Protein AF-A0A3B1E6Y9-F1 (afdb_monomer)

InterPro domains:
  IPR011047 Quinoprotein alcohol dehydrogenase-like superfamily [SSF50998] (44-126)

Sequence (127 aa):
MRIKIKTIVCGT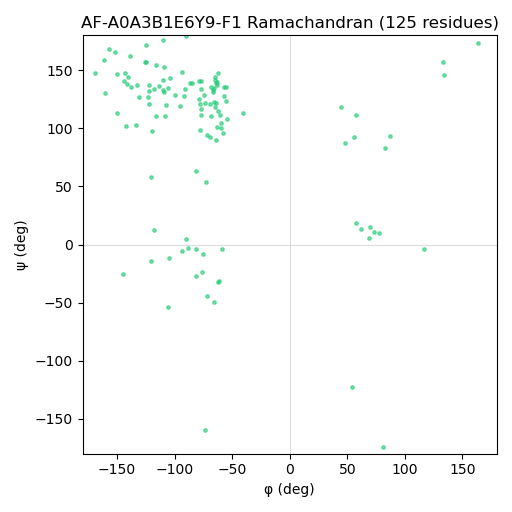IALFLLSACGTGTAQKKTTQKTNPQELKETYEGKNWSQFLGPAGTGVSEETGLLKAWKEKEPSILWQKKIGTGFSAPSVLGKFLVIHHRRNKGNEIVDCFNSATGKPIWSYGYKS

Mean predicted aligned error: 15.3 Å

Structure (mmCIF, N/CA/C/O backbone):
data_AF-A0A3B1E6Y9-F1
#
_entry.id   AF-A0A3B1E6Y9-F1
#
loop_
_atom_site.group_PDB
_atom_site.id
_atom_site.type_symbol
_atom_site.label_atom_id
_atom_site.label_alt_id
_atom_site.label_comp_id
_atom_site.label_asym_id
_atom_site.label_entity_id
_atom_site.label_seq_id
_atom_site.pdbx_PDB_ins_code
_atom_site.Cartn_x
_atom_site.Cartn_y
_atom_site.Cartn_z
_atom_site.occupancy
_atom_site.B_iso_or_equiv
_atom_site.auth_seq_id
_atom_site.auth_comp_id
_atom_site.auth_asym_id
_atom_site.auth_atom_id
_atom_site.pdbx_PDB_model_num
ATOM 1 N N . MET A 1 1 ? 27.595 -29.656 -34.895 1.00 36.41 1 MET A N 1
ATOM 2 C CA . MET A 1 1 ? 28.240 -30.913 -34.444 1.00 36.41 1 MET A CA 1
ATOM 3 C C . MET A 1 1 ? 27.664 -31.214 -33.060 1.00 36.41 1 MET A C 1
ATOM 5 O O . MET A 1 1 ? 27.929 -30.435 -32.168 1.00 36.41 1 MET A O 1
ATOM 9 N N . ARG A 1 2 ? 26.758 -32.161 -32.792 1.00 37.81 2 ARG A N 1
ATOM 10 C CA . ARG A 1 2 ? 26.316 -33.408 -33.439 1.00 37.81 2 ARG A CA 1
ATOM 11 C C . ARG A 1 2 ? 24.842 -33.344 -33.889 1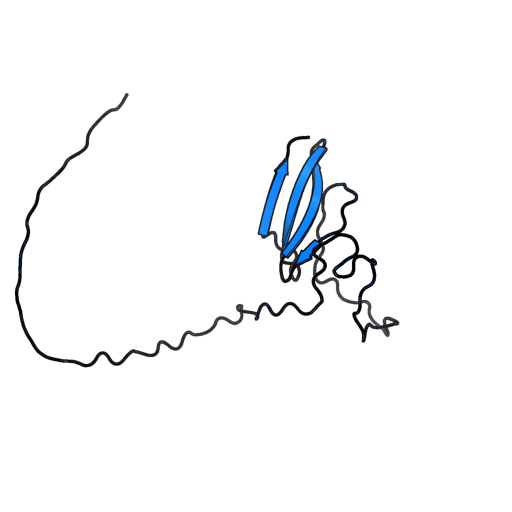.00 37.81 2 ARG A C 1
ATOM 13 O O . ARG A 1 2 ? 24.050 -32.597 -33.333 1.00 37.81 2 ARG A O 1
ATOM 20 N N . ILE A 1 3 ? 24.526 -34.145 -34.902 1.00 29.22 3 ILE A N 1
ATOM 21 C CA . ILE A 1 3 ? 23.204 -34.396 -35.499 1.00 29.22 3 ILE A CA 1
ATOM 22 C C . ILE A 1 3 ? 22.792 -35.827 -35.105 1.00 29.22 3 ILE A C 1
ATOM 24 O O . ILE A 1 3 ? 23.686 -36.664 -34.958 1.00 29.22 3 ILE A O 1
ATOM 28 N N . LYS A 1 4 ? 21.473 -36.090 -35.038 1.00 35.78 4 LYS A N 1
ATOM 29 C CA . LYS A 1 4 ? 20.718 -37.279 -35.533 1.00 35.78 4 LYS A CA 1
ATOM 30 C C . LYS A 1 4 ? 19.717 -37.814 -34.493 1.00 35.78 4 LYS A C 1
ATOM 32 O O . LYS A 1 4 ? 20.047 -37.811 -33.320 1.00 35.78 4 LYS A O 1
ATOM 37 N N . ILE A 1 5 ? 18.530 -38.354 -34.792 1.00 39.16 5 ILE A N 1
ATOM 38 C CA . ILE A 1 5 ? 17.607 -38.475 -35.947 1.00 39.16 5 ILE A CA 1
ATOM 39 C C . ILE A 1 5 ? 16.302 -39.043 -35.323 1.00 39.16 5 ILE A C 1
ATOM 41 O O . ILE A 1 5 ? 16.372 -39.797 -34.355 1.00 39.16 5 ILE A O 1
ATOM 45 N N . LYS A 1 6 ? 15.125 -38.682 -35.855 1.00 38.94 6 LYS A N 1
ATOM 46 C CA . LYS A 1 6 ? 13.810 -39.269 -35.516 1.00 38.94 6 LYS A CA 1
ATOM 47 C C . LYS A 1 6 ? 13.746 -40.757 -35.899 1.00 38.94 6 LYS A C 1
ATOM 49 O O . LYS A 1 6 ? 14.104 -41.081 -37.027 1.00 38.94 6 LYS A O 1
ATOM 54 N N . THR A 1 7 ? 13.144 -41.600 -35.056 1.00 41.94 7 THR A N 1
ATOM 55 C CA . THR A 1 7 ? 12.662 -42.934 -35.462 1.00 41.94 7 THR A CA 1
ATOM 56 C C . THR A 1 7 ? 11.164 -43.050 -35.193 1.00 41.94 7 THR A C 1
ATOM 58 O O . THR A 1 7 ? 10.701 -42.873 -34.069 1.00 41.94 7 THR A O 1
ATOM 61 N N . ILE A 1 8 ? 10.430 -43.314 -36.271 1.00 48.53 8 ILE A N 1
ATOM 62 C CA . ILE A 1 8 ? 9.016 -43.684 -36.354 1.00 48.53 8 ILE A CA 1
ATOM 63 C C . ILE A 1 8 ? 8.944 -45.215 -36.312 1.00 48.53 8 ILE A C 1
ATOM 65 O O . ILE A 1 8 ? 9.665 -45.859 -37.068 1.00 48.53 8 ILE A O 1
ATOM 69 N N . VAL A 1 9 ? 8.052 -45.787 -35.500 1.00 46.84 9 VAL A N 1
ATOM 70 C CA . VAL A 1 9 ? 7.558 -47.177 -35.616 1.00 46.84 9 VAL A CA 1
ATOM 71 C C . VAL A 1 9 ? 6.065 -47.114 -35.247 1.00 46.84 9 VAL A C 1
ATOM 73 O O . VAL A 1 9 ? 5.731 -46.694 -34.145 1.00 46.84 9 VAL A O 1
ATOM 76 N N . CYS A 1 10 ? 5.146 -47.145 -36.222 1.00 34.66 10 CYS A N 1
ATOM 77 C CA . CYS A 1 10 ? 4.440 -48.345 -36.712 1.00 34.66 10 CYS A CA 1
ATOM 78 C C . CYS A 1 10 ? 3.731 -49.071 -35.545 1.00 34.66 10 CYS A C 1
ATOM 80 O O . CYS A 1 10 ? 4.360 -49.769 -34.769 1.00 34.66 10 CYS A O 1
ATOM 82 N N . GLY A 1 11 ? 2.460 -48.807 -35.245 1.00 38.28 11 GLY A N 1
ATOM 83 C CA . GLY A 1 11 ? 1.336 -49.250 -36.064 1.00 38.28 11 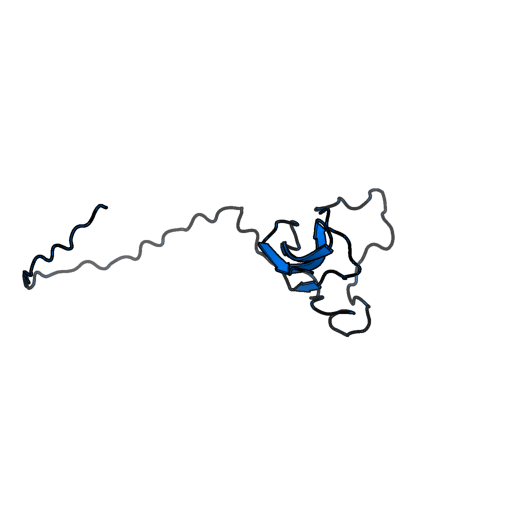GLY A CA 1
ATOM 84 C C . GLY A 1 11 ? 0.967 -50.696 -35.722 1.00 38.28 11 GLY A C 1
ATOM 85 O O . GLY A 1 11 ? 1.390 -51.595 -36.427 1.00 38.28 11 GLY A O 1
ATOM 86 N N . THR A 1 12 ? 0.170 -50.922 -34.674 1.00 51.41 12 THR A N 1
ATOM 87 C CA . THR A 1 12 ? -0.692 -52.113 -34.557 1.00 51.41 12 THR A CA 1
ATOM 88 C C . THR A 1 12 ? -1.937 -51.770 -33.742 1.00 51.41 12 THR A C 1
ATOM 90 O O . THR A 1 12 ? -1.890 -51.447 -32.559 1.00 51.41 12 THR A O 1
ATOM 93 N N . ILE A 1 13 ? -3.067 -51.796 -34.441 1.00 51.09 13 ILE A N 1
ATOM 94 C CA . ILE A 1 13 ? -4.423 -51.787 -33.903 1.00 51.09 13 ILE A CA 1
ATOM 95 C C . ILE A 1 13 ? -4.701 -53.211 -33.418 1.00 51.09 13 ILE A C 1
ATOM 97 O O . ILE A 1 13 ? -4.646 -54.142 -34.218 1.00 51.09 13 ILE A O 1
ATOM 101 N N . ALA A 1 14 ? -5.012 -53.383 -32.136 1.00 46.59 14 ALA A N 1
ATOM 102 C CA . ALA A 1 14 ? -5.583 -54.620 -31.614 1.00 46.59 14 ALA A CA 1
ATOM 103 C C . ALA A 1 14 ? -6.952 -54.304 -31.006 1.00 46.59 14 ALA A C 1
ATOM 105 O O . ALA A 1 14 ? -7.079 -53.803 -29.890 1.00 46.59 14 ALA A O 1
ATOM 106 N N . LEU A 1 15 ? -7.971 -54.561 -31.820 1.00 46.75 15 LEU A N 1
ATOM 107 C CA . LEU A 1 15 ? -9.382 -54.587 -31.474 1.00 46.75 15 LEU A CA 1
ATOM 108 C C . LEU A 1 15 ? -9.627 -55.799 -30.558 1.00 46.75 15 LEU A C 1
ATOM 110 O O . LEU A 1 15 ? -9.544 -56.932 -31.024 1.00 46.75 15 LEU A O 1
ATOM 114 N N . PHE A 1 16 ? -9.929 -55.579 -29.277 1.00 41.25 16 PHE A N 1
ATOM 115 C CA . PHE A 1 16 ? -10.468 -56.621 -28.396 1.00 41.25 16 PHE A CA 1
ATOM 116 C C . PHE A 1 16 ? -11.876 -56.229 -27.943 1.00 41.25 16 PHE A C 1
ATOM 118 O O . PHE A 1 16 ? -12.080 -55.256 -27.218 1.00 41.25 16 PHE A O 1
ATOM 125 N N . LEU A 1 17 ? -12.844 -56.991 -28.452 1.00 42.94 17 LEU A N 1
ATOM 126 C CA . LEU A 1 17 ? -14.272 -56.906 -28.175 1.00 42.94 17 LEU A CA 1
ATOM 127 C C . LEU A 1 17 ? -14.638 -57.728 -26.927 1.00 42.94 17 LEU A C 1
ATOM 129 O O . LEU A 1 17 ? -14.177 -58.852 -26.765 1.00 42.94 17 LEU A O 1
ATOM 133 N N . LEU A 1 18 ? -15.519 -57.120 -26.124 1.00 47.97 18 LEU A N 1
ATOM 134 C CA . LEU A 1 18 ? -16.481 -57.649 -25.143 1.00 47.97 18 LEU A CA 1
ATOM 135 C C . LEU A 1 18 ? -16.063 -58.753 -24.151 1.00 47.97 18 LEU A C 1
ATOM 137 O O . LEU A 1 18 ? -15.951 -59.926 -24.491 1.00 47.97 18 LEU A O 1
ATOM 141 N N . SER A 1 19 ? -16.130 -58.401 -22.862 1.00 55.56 19 SER A N 1
ATOM 142 C CA . SER A 1 19 ? -16.761 -59.256 -21.850 1.00 55.56 19 SER A CA 1
ATOM 143 C C . SER A 1 19 ? -17.497 -58.400 -20.813 1.00 55.56 19 SER A C 1
ATOM 145 O O . SER A 1 19 ? -17.151 -57.245 -20.572 1.00 55.56 19 SER A O 1
ATOM 147 N N . ALA A 1 20 ? -18.583 -58.964 -20.300 1.00 45.03 20 ALA A N 1
ATOM 148 C CA . ALA A 1 20 ? -19.718 -58.310 -19.673 1.00 45.03 20 ALA A CA 1
ATOM 149 C C . ALA A 1 20 ? -19.584 -58.105 -18.151 1.00 45.03 20 ALA A C 1
ATOM 151 O O . ALA A 1 20 ? -18.666 -58.598 -17.504 1.00 45.03 20 ALA A O 1
ATOM 152 N N . CYS A 1 21 ? -20.641 -57.495 -17.605 1.00 36.12 21 CYS A N 1
ATOM 153 C CA . CYS A 1 21 ? -21.136 -57.653 -16.237 1.00 36.12 21 CYS A CA 1
ATOM 154 C C . CYS A 1 21 ? -20.514 -56.752 -15.154 1.00 36.12 21 CYS A C 1
ATOM 156 O O . CYS A 1 21 ? -19.541 -57.087 -14.495 1.00 36.12 21 CYS A O 1
ATOM 158 N N . GLY A 1 22 ? -21.194 -55.621 -14.940 1.00 42.56 22 GLY A N 1
ATOM 159 C CA . GLY A 1 22 ? -21.670 -55.179 -13.628 1.00 42.56 22 GLY A CA 1
ATOM 160 C C . GLY A 1 22 ? -20.656 -55.002 -12.502 1.00 42.56 22 GLY A C 1
ATOM 161 O O . GLY A 1 22 ? -20.237 -55.958 -11.874 1.00 42.56 22 GLY A O 1
ATOM 162 N N . THR A 1 23 ? -20.444 -53.754 -12.101 1.00 40.72 23 THR A N 1
ATOM 163 C CA . THR A 1 23 ? -20.619 -53.332 -10.702 1.00 40.72 23 THR A CA 1
ATOM 164 C C . THR A 1 23 ? -20.780 -51.818 -10.691 1.00 40.72 23 THR A C 1
ATOM 166 O O . THR A 1 23 ? -20.027 -51.090 -11.336 1.00 40.72 23 THR A O 1
ATOM 169 N N . GLY A 1 24 ? -21.819 -51.340 -10.004 1.00 44.50 24 GLY A N 1
ATOM 170 C CA . GLY A 1 24 ? -22.041 -49.916 -9.803 1.00 44.50 24 GLY A CA 1
ATOM 171 C C . GLY A 1 24 ? -20.809 -49.293 -9.160 1.00 44.50 24 GLY A C 1
ATOM 172 O O . GLY A 1 24 ? -20.375 -49.710 -8.087 1.00 44.50 24 GLY A O 1
ATOM 173 N N . THR A 1 25 ? -20.243 -48.283 -9.812 1.00 38.94 25 THR A N 1
ATOM 174 C CA . THR A 1 25 ? -19.228 -47.443 -9.193 1.00 38.94 25 THR A CA 1
ATOM 175 C C . THR A 1 25 ? -19.914 -46.623 -8.107 1.00 38.94 25 THR A C 1
ATOM 177 O O . THR A 1 25 ? -20.452 -45.547 -8.367 1.00 38.94 25 THR A O 1
ATOM 180 N N . ALA A 1 26 ? -19.914 -47.139 -6.879 1.00 45.72 26 ALA A N 1
ATOM 181 C CA . ALA A 1 26 ? -20.075 -46.315 -5.696 1.00 45.72 26 ALA A CA 1
ATOM 182 C C . ALA A 1 26 ? -18.992 -45.232 -5.769 1.00 45.72 26 ALA A C 1
ATOM 184 O O . ALA A 1 26 ? -17.799 -45.524 -5.645 1.00 45.72 26 ALA A O 1
ATOM 185 N N . GLN A 1 27 ? -19.392 -43.987 -6.040 1.00 43.03 27 GLN A N 1
ATOM 186 C CA . GLN A 1 27 ? -18.489 -42.852 -5.932 1.00 43.03 27 GLN A CA 1
ATOM 187 C C . GLN A 1 27 ? -18.000 -42.802 -4.488 1.00 43.03 27 GLN A C 1
ATOM 189 O O . GLN A 1 27 ? -18.726 -42.423 -3.569 1.00 43.03 27 GLN A O 1
ATOM 194 N N . LYS A 1 28 ? -16.754 -43.227 -4.286 1.00 36.28 28 LYS A N 1
ATOM 195 C CA . LYS A 1 28 ? -16.029 -43.050 -3.038 1.00 36.28 28 LYS A CA 1
ATOM 196 C C . LYS A 1 28 ? -15.958 -41.543 -2.811 1.00 36.28 28 LYS A C 1
ATOM 198 O O . LYS A 1 28 ? -15.179 -40.849 -3.461 1.00 36.28 28 LYS A O 1
ATOM 203 N N . LYS A 1 29 ? -16.833 -41.029 -1.944 1.00 37.72 29 LYS A N 1
ATOM 204 C CA . LYS A 1 29 ? -16.808 -39.645 -1.475 1.00 37.72 29 LYS A CA 1
ATOM 205 C C . LYS A 1 29 ? -15.500 -39.482 -0.713 1.00 37.72 29 LYS A C 1
ATOM 207 O O . LYS A 1 29 ? -15.409 -39.795 0.468 1.00 37.72 29 LYS A O 1
ATOM 212 N N . THR A 1 30 ? -14.453 -39.092 -1.431 1.00 32.88 30 THR A N 1
ATOM 213 C CA . THR A 1 30 ? -13.182 -38.705 -0.840 1.00 32.88 30 THR A CA 1
ATOM 214 C C . THR A 1 30 ? -13.469 -37.478 0.001 1.00 32.88 30 THR A C 1
ATOM 216 O O . THR A 1 30 ? -13.642 -36.379 -0.521 1.00 32.88 30 THR A O 1
ATOM 219 N N . THR A 1 31 ? -13.575 -37.680 1.309 1.00 39.56 31 THR A N 1
ATOM 220 C CA . THR A 1 31 ? -13.516 -36.616 2.301 1.00 39.56 31 THR A CA 1
ATOM 221 C C . THR A 1 31 ? -12.171 -35.926 2.111 1.00 39.56 31 THR A C 1
ATOM 223 O O . THR A 1 31 ? -11.138 -36.418 2.566 1.00 39.56 31 THR A O 1
ATOM 226 N N . GLN A 1 32 ? -12.160 -34.831 1.350 1.00 43.06 32 GLN A N 1
ATOM 227 C CA . GLN A 1 32 ? -10.995 -33.967 1.259 1.00 43.06 32 GLN A CA 1
ATOM 228 C C . GLN A 1 32 ? -10.752 -33.416 2.660 1.00 43.06 32 GLN A C 1
ATOM 230 O O . GLN A 1 32 ? -11.591 -32.726 3.235 1.00 43.06 32 GLN A O 1
ATOM 235 N N . LYS A 1 33 ? -9.619 -33.797 3.240 1.00 43.12 33 LYS A N 1
ATOM 236 C CA . LYS A 1 33 ? -9.139 -33.275 4.511 1.00 43.12 33 LYS A CA 1
ATOM 237 C C . LYS A 1 33 ? -8.678 -31.844 4.234 1.00 43.12 33 LYS A C 1
ATOM 239 O O . LYS A 1 33 ? -7.575 -31.649 3.732 1.00 43.12 33 LYS A O 1
ATOM 244 N N . THR A 1 34 ? -9.547 -30.860 4.451 1.00 42.47 34 THR A N 1
ATOM 245 C CA . THR A 1 34 ? -9.215 -29.458 4.184 1.00 42.47 34 THR A CA 1
ATOM 246 C C . THR A 1 34 ? -8.079 -29.029 5.110 1.00 42.47 34 THR A C 1
ATOM 248 O O . THR A 1 34 ? -8.161 -29.159 6.332 1.00 42.47 34 THR A O 1
ATOM 251 N N . ASN A 1 35 ? -6.981 -28.581 4.508 1.00 49.81 35 ASN A N 1
ATOM 252 C CA . ASN A 1 35 ? -5.818 -28.037 5.194 1.00 49.81 35 ASN A CA 1
ATOM 253 C C . ASN A 1 35 ? -6.213 -26.711 5.884 1.00 49.81 35 ASN A C 1
ATOM 255 O O . ASN A 1 35 ? -6.793 -25.862 5.209 1.00 49.81 35 ASN A O 1
ATOM 259 N N . PRO A 1 36 ? -5.866 -26.464 7.164 1.00 52.91 36 PRO A N 1
ATOM 260 C CA . PRO A 1 36 ? -6.154 -25.195 7.851 1.00 52.91 36 PRO A CA 1
ATOM 261 C C . PRO A 1 36 ? -5.557 -23.925 7.209 1.00 52.91 36 PRO A C 1
ATOM 263 O O . PRO A 1 36 ? -5.783 -22.827 7.705 1.00 52.91 36 PRO A O 1
ATOM 266 N N . GLN A 1 37 ? -4.774 -24.058 6.134 1.00 52.41 37 GLN A N 1
ATOM 267 C CA . GLN A 1 37 ? -4.169 -22.950 5.383 1.00 52.41 37 GLN A CA 1
ATOM 268 C C . GLN A 1 37 ? -5.058 -22.405 4.251 1.00 52.41 37 GLN A C 1
ATOM 270 O O . GLN A 1 37 ? -4.690 -21.419 3.620 1.00 52.41 37 GLN A O 1
ATOM 275 N N . GLU A 1 38 ? -6.230 -22.992 3.999 1.00 52.50 38 GLU A N 1
ATOM 276 C CA . GLU A 1 38 ? -7.273 -22.354 3.187 1.00 52.50 38 GLU A CA 1
ATOM 277 C C . GLU A 1 38 ? -8.051 -21.368 4.070 1.00 52.50 38 GLU A C 1
ATOM 279 O O . GLU A 1 38 ? -9.229 -21.540 4.382 1.00 52.50 38 GLU A O 1
ATOM 284 N N . LEU A 1 39 ? -7.354 -20.339 4.559 1.00 50.19 39 LEU A N 1
ATOM 285 C CA . LEU A 1 39 ? -8.023 -19.186 5.143 1.00 50.19 39 LEU A CA 1
ATOM 286 C C . LEU A 1 39 ? -8.873 -18.592 4.026 1.00 50.19 39 LEU A C 1
ATOM 288 O O . LEU A 1 39 ? -8.332 -18.104 3.035 1.00 50.19 39 LEU A O 1
ATOM 292 N N . LYS A 1 40 ? -10.197 -18.699 4.167 1.00 45.50 40 LYS A N 1
ATOM 293 C CA . LYS A 1 40 ? -11.175 -18.047 3.298 1.00 45.50 40 LYS A CA 1
ATOM 294 C C . LYS A 1 40 ? -10.675 -16.633 2.997 1.00 45.50 40 LYS A C 1
ATOM 296 O O . LYS A 1 40 ? -10.581 -15.817 3.909 1.00 45.50 40 LYS A O 1
ATOM 301 N N . GLU A 1 41 ? -10.320 -16.364 1.742 1.00 57.78 41 GLU A N 1
ATOM 302 C CA . GLU A 1 41 ? -9.876 -15.046 1.272 1.00 57.78 41 GLU A CA 1
ATOM 303 C C . GLU A 1 41 ? -11.082 -14.084 1.214 1.00 57.78 41 GLU A C 1
ATOM 305 O O . GLU A 1 41 ? -11.398 -13.511 0.175 1.00 57.78 41 GLU A O 1
ATOM 310 N N . THR A 1 42 ? -11.821 -13.934 2.313 1.00 57.09 42 THR A N 1
ATOM 311 C CA . THR A 1 42 ? -12.839 -12.896 2.449 1.00 57.09 42 THR A CA 1
ATOM 312 C C . THR A 1 42 ? -12.106 -11.602 2.745 1.00 57.09 42 THR A C 1
ATOM 314 O O . THR A 1 42 ? -11.657 -11.363 3.863 1.00 57.09 42 THR A O 1
ATOM 317 N N . TYR A 1 43 ? -11.906 -10.801 1.703 1.00 64.44 43 TYR A N 1
ATOM 318 C CA . TYR A 1 43 ? -11.394 -9.450 1.857 1.00 64.44 43 TYR A CA 1
ATOM 319 C C . TYR A 1 43 ? -12.531 -8.559 2.359 1.00 64.44 43 TYR A C 1
ATOM 321 O O . TYR A 1 43 ? -13.505 -8.331 1.641 1.00 64.44 43 TYR A O 1
ATOM 329 N N . GLU A 1 44 ? -12.418 -8.105 3.604 1.00 68.50 44 GLU A N 1
ATOM 330 C CA . GLU A 1 44 ? -13.336 -7.135 4.196 1.00 68.50 44 GLU A CA 1
ATOM 331 C C . GLU A 1 44 ? -12.785 -5.722 3.973 1.00 68.50 44 GLU A C 1
ATOM 333 O O . GLU A 1 44 ? -11.619 -5.454 4.257 1.00 68.50 44 GLU A O 1
ATOM 338 N N . GLY A 1 45 ? -13.613 -4.836 3.416 1.00 77.00 45 GLY A N 1
ATOM 339 C CA . GLY A 1 45 ? -13.240 -3.461 3.067 1.00 77.00 45 GLY A CA 1
ATOM 340 C C . GLY A 1 45 ? -13.693 -3.067 1.660 1.00 77.00 45 GLY A C 1
ATOM 341 O O . GLY A 1 45 ? -13.935 -3.919 0.799 1.00 77.00 45 GLY A O 1
ATOM 342 N N . LYS A 1 46 ? -13.839 -1.760 1.408 1.00 86.12 46 LYS A N 1
ATOM 343 C CA . LYS A 1 46 ? -14.161 -1.265 0.060 1.00 86.12 46 LYS A CA 1
ATOM 344 C C . LYS A 1 46 ? -12.915 -1.247 -0.822 1.00 86.12 46 LYS A C 1
ATOM 346 O O . LYS A 1 46 ? -11.834 -0.857 -0.395 1.00 86.12 46 LYS A O 1
ATOM 351 N N . ASN A 1 47 ? -13.087 -1.627 -2.087 1.00 92.94 47 ASN A N 1
ATOM 352 C CA . ASN A 1 47 ? -12.009 -1.570 -3.069 1.00 92.94 47 ASN A CA 1
ATOM 353 C C . ASN A 1 47 ? -11.603 -0.119 -3.349 1.00 92.94 47 ASN A C 1
ATOM 355 O O . ASN A 1 47 ? -12.450 0.740 -3.595 1.00 92.94 47 ASN A O 1
ATOM 359 N N . TRP A 1 48 ? -10.295 0.116 -3.381 1.00 95.12 48 TRP A N 1
ATOM 360 C CA . TRP A 1 48 ? -9.671 1.403 -3.663 1.00 95.12 48 TRP A CA 1
ATOM 361 C C . TRP A 1 48 ? -8.769 1.274 -4.893 1.00 95.12 48 TRP A C 1
ATOM 363 O O . TRP A 1 48 ? -7.554 1.454 -4.837 1.00 95.12 48 TRP A O 1
ATOM 373 N N . SER A 1 49 ? -9.356 0.865 -6.018 1.00 94.06 49 SER A N 1
ATOM 374 C CA . SER A 1 49 ? -8.620 0.502 -7.236 1.00 94.06 49 SER A CA 1
ATOM 375 C C . SER A 1 49 ? -8.202 1.693 -8.105 1.00 94.06 49 SER A C 1
ATOM 377 O O . SER A 1 49 ? -7.551 1.491 -9.125 1.00 94.06 49 SER A O 1
ATOM 379 N N . GLN A 1 50 ? -8.598 2.915 -7.743 1.00 92.94 50 GLN A N 1
ATOM 380 C CA . GLN A 1 50 ? -8.348 4.129 -8.520 1.00 92.94 50 GLN A CA 1
ATOM 381 C C . GLN A 1 50 ? -7.963 5.309 -7.626 1.00 92.94 50 GLN A C 1
ATOM 383 O O . GLN A 1 50 ? -8.209 5.305 -6.415 1.00 92.94 50 GLN A O 1
ATOM 388 N N . PHE A 1 51 ? -7.369 6.337 -8.238 1.00 92.50 51 PHE A N 1
ATOM 389 C CA . PHE A 1 51 ? -7.012 7.569 -7.543 1.00 92.50 51 PHE A CA 1
ATOM 390 C C . PHE A 1 51 ? -8.252 8.200 -6.899 1.00 92.50 51 PHE A C 1
ATOM 392 O O . PHE A 1 51 ? -9.315 8.246 -7.512 1.00 92.50 51 PHE A O 1
ATOM 399 N N . LEU A 1 52 ? -8.112 8.648 -5.648 1.00 93.75 52 LEU A N 1
ATOM 400 C CA . LEU A 1 52 ? -9.206 9.181 -4.823 1.00 93.75 52 LEU A CA 1
ATOM 401 C C . LEU A 1 52 ? -10.348 8.187 -4.517 1.00 93.75 52 LEU A C 1
ATOM 403 O O . LEU A 1 52 ? -11.385 8.581 -3.984 1.00 93.75 52 LEU A O 1
ATOM 407 N N . GLY A 1 53 ? -10.151 6.893 -4.770 1.00 93.62 53 GLY A N 1
ATOM 408 C CA . GLY A 1 53 ? -11.050 5.838 -4.307 1.00 93.62 53 GLY A CA 1
ATOM 409 C C . GLY A 1 53 ? -12.298 5.643 -5.168 1.00 93.62 53 GLY A C 1
ATOM 410 O O . GLY A 1 53 ? -12.433 6.239 -6.238 1.00 93.62 53 GLY A O 1
ATOM 411 N N . PRO A 1 54 ? -13.231 4.781 -4.735 1.00 92.25 54 PRO A N 1
ATOM 412 C CA . PRO A 1 54 ? -14.377 4.366 -5.548 1.00 92.25 54 PRO A CA 1
ATOM 413 C C . PRO A 1 54 ? -15.303 5.531 -5.929 1.00 92.25 54 PRO A C 1
ATOM 415 O O . PRO A 1 54 ? -15.862 5.524 -7.021 1.00 92.25 54 PRO A O 1
ATOM 418 N N . ALA A 1 55 ? -15.413 6.549 -5.070 1.00 94.12 55 ALA A N 1
ATOM 419 C CA . ALA A 1 55 ? -16.203 7.753 -5.326 1.00 94.12 55 ALA A CA 1
ATOM 420 C C . ALA A 1 55 ? -15.391 8.913 -5.940 1.00 94.12 55 ALA A C 1
ATOM 422 O O . ALA A 1 55 ? -15.966 9.949 -6.260 1.00 94.12 55 ALA A O 1
ATOM 423 N N . GLY A 1 56 ? -14.065 8.780 -6.080 1.00 94.50 56 GLY A N 1
ATOM 424 C CA . GLY A 1 56 ? -13.203 9.838 -6.619 1.00 94.50 56 GLY A CA 1
ATOM 425 C C . GLY A 1 56 ? -13.036 11.063 -5.708 1.00 94.50 56 GLY A C 1
ATOM 426 O O . GLY A 1 56 ? -12.576 12.104 -6.165 1.00 94.50 56 GLY A O 1
ATOM 427 N N . THR A 1 57 ? -13.398 10.961 -4.426 1.00 96.06 57 THR A N 1
ATOM 428 C CA . THR A 1 57 ? -13.386 12.078 -3.462 1.00 96.06 57 THR A CA 1
ATOM 429 C C . THR A 1 57 ? -12.227 12.031 -2.467 1.00 96.06 57 THR A C 1
ATOM 431 O O . THR A 1 57 ? -11.995 12.998 -1.748 1.00 96.06 57 THR A O 1
ATOM 434 N N . GLY A 1 58 ? -11.500 10.914 -2.389 1.00 94.06 58 GLY A N 1
ATOM 435 C CA . GLY A 1 58 ? -10.439 10.699 -1.405 1.00 94.06 58 GLY A CA 1
ATOM 436 C C . GLY A 1 58 ? -10.950 10.347 -0.004 1.00 94.06 58 GLY A C 1
ATOM 437 O O . GLY A 1 58 ? -10.157 10.316 0.932 1.00 94.06 58 GLY A O 1
ATOM 438 N N . VAL A 1 59 ? -12.250 10.077 0.153 1.00 94.56 59 VAL A N 1
ATOM 439 C CA . VAL A 1 59 ? -12.893 9.816 1.450 1.00 94.56 59 VAL A CA 1
ATOM 440 C C . VAL A 1 59 ? -13.299 8.345 1.568 1.00 94.56 59 VAL A C 1
ATOM 442 O O . VAL A 1 59 ? -13.895 7.788 0.648 1.00 94.56 59 VAL A O 1
ATOM 445 N N . SER A 1 60 ? -12.974 7.717 2.704 1.00 92.31 60 SER A N 1
ATOM 446 C CA . SER A 1 60 ? -13.455 6.373 3.053 1.00 92.31 60 SER A CA 1
ATOM 447 C C . SER A 1 60 ? -14.831 6.449 3.712 1.00 92.31 60 SER A C 1
ATOM 449 O O . SER A 1 60 ? -15.074 7.309 4.554 1.00 92.31 60 SER A O 1
ATOM 451 N N . GLU A 1 61 ? -15.716 5.523 3.347 1.00 91.56 61 GLU A N 1
ATOM 452 C CA . GLU A 1 61 ? -1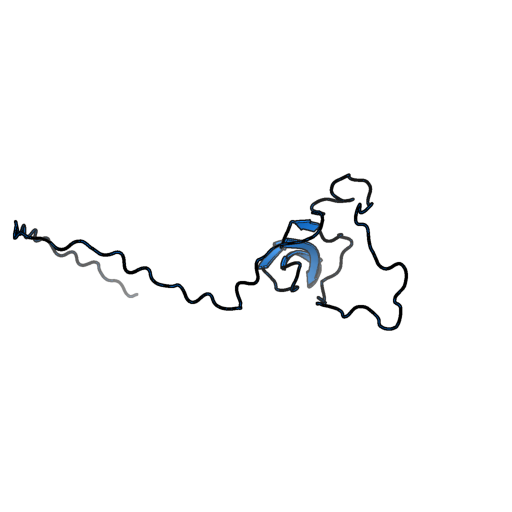7.040 5.353 3.966 1.00 91.56 61 GLU A CA 1
ATOM 453 C C . GLU A 1 61 ? -17.013 4.377 5.157 1.00 91.56 61 GLU A C 1
ATOM 455 O O . GLU A 1 61 ? -18.060 4.018 5.696 1.00 91.56 61 GLU A O 1
ATOM 460 N N . GLU A 1 62 ? -15.833 3.894 5.550 1.00 90.69 62 GLU A N 1
ATOM 461 C CA . GLU A 1 62 ? -15.690 2.979 6.680 1.00 90.69 62 GLU A CA 1
ATOM 462 C C . GLU A 1 62 ? -16.127 3.639 7.992 1.00 90.69 62 GLU A C 1
ATOM 464 O O . GLU A 1 62 ? -15.819 4.795 8.289 1.00 90.69 62 GLU A O 1
ATOM 469 N N . THR A 1 63 ? -16.853 2.876 8.803 1.00 91.75 63 THR A N 1
ATOM 470 C CA . THR A 1 63 ? -17.381 3.318 10.097 1.00 91.75 63 THR A CA 1
ATOM 471 C C . THR A 1 63 ? -16.930 2.363 11.201 1.00 91.75 63 THR A C 1
ATOM 473 O O . THR A 1 63 ? -16.309 1.337 10.937 1.00 91.75 63 THR A O 1
ATOM 476 N N . GLY A 1 64 ? -17.178 2.716 12.466 1.00 89.94 64 GLY A N 1
ATOM 477 C CA . GLY A 1 64 ? -16.762 1.884 13.604 1.00 89.94 64 GLY A CA 1
ATOM 478 C C . GLY A 1 64 ? -15.254 1.897 13.890 1.00 89.94 64 GLY A C 1
ATOM 479 O O . GLY A 1 64 ? -14.782 1.109 14.706 1.00 89.94 64 GLY A O 1
ATOM 480 N N . LEU A 1 65 ? -14.499 2.801 13.258 1.00 88.56 65 LEU A N 1
ATOM 481 C CA . LEU A 1 65 ? -13.072 2.977 13.518 1.00 88.56 65 LEU A CA 1
ATOM 482 C C . LEU A 1 65 ? -12.829 3.477 14.950 1.00 88.56 65 LEU A C 1
ATOM 484 O O . LEU A 1 65 ? -13.577 4.297 15.494 1.00 88.56 65 LEU A O 1
ATOM 488 N N . LEU A 1 66 ? -11.741 3.005 15.557 1.00 89.31 66 LEU A N 1
ATOM 489 C CA . LEU A 1 66 ? -11.296 3.481 16.863 1.00 89.31 66 LEU A CA 1
ATOM 490 C C . LEU A 1 66 ? -10.876 4.955 16.762 1.00 89.31 66 LEU A C 1
ATOM 492 O O . LEU A 1 66 ? -9.971 5.292 16.005 1.00 89.31 66 LEU A O 1
ATOM 496 N N . LYS A 1 67 ? -11.503 5.830 17.557 1.00 88.56 67 LYS A N 1
ATOM 497 C CA . LYS A 1 67 ? -11.151 7.264 17.621 1.00 88.56 67 LYS A CA 1
ATOM 498 C C . LYS A 1 67 ? -9.873 7.541 18.419 1.00 88.56 67 LYS A C 1
ATOM 500 O O . LYS A 1 67 ? -9.252 8.579 18.237 1.00 88.56 67 LYS A O 1
ATOM 505 N N . ALA A 1 68 ? -9.515 6.631 19.319 1.00 88.00 68 ALA A N 1
ATOM 506 C CA . ALA A 1 68 ? -8.300 6.677 20.117 1.00 88.00 68 ALA A CA 1
ATOM 507 C C . ALA A 1 68 ? -7.848 5.247 20.431 1.00 88.00 68 ALA A C 1
ATOM 509 O O . ALA A 1 68 ? -8.678 4.348 20.616 1.00 88.00 68 ALA A O 1
ATOM 510 N N . TRP A 1 69 ? -6.537 5.038 20.508 1.00 89.88 69 TRP A N 1
ATOM 511 C CA . TRP A 1 69 ? -5.972 3.794 21.018 1.00 89.88 69 TRP A CA 1
ATOM 512 C C . TRP A 1 69 ? -6.077 3.826 22.539 1.00 89.88 69 TRP A C 1
ATOM 514 O O . TRP A 1 69 ? -5.534 4.724 23.172 1.00 89.88 69 TRP A O 1
ATOM 524 N N . LYS A 1 70 ? -6.842 2.900 23.125 1.00 79.81 70 LYS A N 1
ATOM 525 C CA . LYS A 1 70 ? -7.135 2.943 24.565 1.00 79.81 70 LYS A CA 1
ATOM 526 C C . LYS A 1 70 ? -5.880 2.724 25.411 1.00 79.81 70 LYS A C 1
ATOM 528 O O . LYS A 1 70 ? -5.622 3.499 26.318 1.00 79.81 70 LYS A O 1
ATOM 533 N N . GLU A 1 71 ? -5.118 1.676 25.106 1.00 78.81 71 GLU A N 1
ATOM 534 C CA . GLU A 1 71 ? -3.975 1.261 25.941 1.00 78.81 71 GLU A CA 1
ATOM 535 C C . GLU A 1 71 ? -2.796 0.706 25.133 1.00 78.81 71 GLU A C 1
ATOM 537 O O . GLU A 1 71 ? -1.654 0.772 25.577 1.00 78.81 71 GLU A O 1
ATOM 542 N N . LYS A 1 72 ? -3.051 0.166 23.936 1.00 84.69 72 LYS A N 1
ATOM 543 C CA . LYS A 1 72 ? -2.025 -0.435 23.087 1.00 84.69 72 LYS A CA 1
ATOM 544 C C . LYS A 1 72 ? -2.236 -0.036 21.638 1.00 84.69 72 LYS A C 1
ATOM 546 O O . LYS A 1 72 ? -3.362 -0.073 21.137 1.00 84.69 72 LYS A O 1
ATOM 551 N N . GLU A 1 73 ? -1.144 0.327 20.981 1.00 87.12 73 GLU A N 1
ATOM 552 C CA . GLU A 1 73 ? -1.136 0.606 19.551 1.00 87.12 73 GLU A CA 1
ATOM 553 C C . GLU A 1 73 ? -1.516 -0.656 18.751 1.00 87.12 73 GLU A C 1
ATOM 555 O O . GLU A 1 73 ? -1.198 -1.778 19.174 1.00 87.12 73 GLU A O 1
ATOM 560 N N . PRO A 1 74 ? -2.187 -0.511 17.594 1.00 88.81 74 PRO A N 1
ATOM 561 C CA . PRO A 1 74 ? -2.431 -1.624 16.691 1.00 88.81 74 PRO A CA 1
ATOM 562 C C . PRO A 1 74 ? -1.124 -2.320 16.306 1.00 88.81 74 PRO A C 1
ATOM 564 O O . PRO A 1 74 ? -0.131 -1.679 15.966 1.00 88.81 74 PRO A O 1
ATOM 567 N N . SER A 1 75 ? -1.125 -3.652 16.317 1.00 90.31 75 SER A N 1
ATOM 568 C CA . SER A 1 75 ? 0.012 -4.420 15.817 1.00 90.31 75 SER A CA 1
ATOM 569 C C . SER A 1 75 ? 0.156 -4.230 14.309 1.00 90.31 75 SER A C 1
ATOM 571 O O . SER A 1 75 ? -0.805 -4.431 13.564 1.00 90.31 75 SER A O 1
ATOM 573 N N . ILE A 1 76 ? 1.370 -3.927 13.853 1.00 93.06 76 ILE A N 1
ATOM 574 C CA . ILE A 1 76 ? 1.694 -3.916 12.426 1.00 93.06 76 ILE A CA 1
ATOM 575 C C . ILE A 1 76 ? 1.563 -5.346 11.887 1.00 93.06 76 ILE A C 1
ATOM 577 O O . ILE A 1 76 ? 2.289 -6.239 12.318 1.00 93.06 76 ILE A O 1
ATOM 581 N N . LEU A 1 77 ? 0.648 -5.558 10.936 1.00 93.44 77 LEU A N 1
ATOM 582 C CA . LEU A 1 77 ? 0.4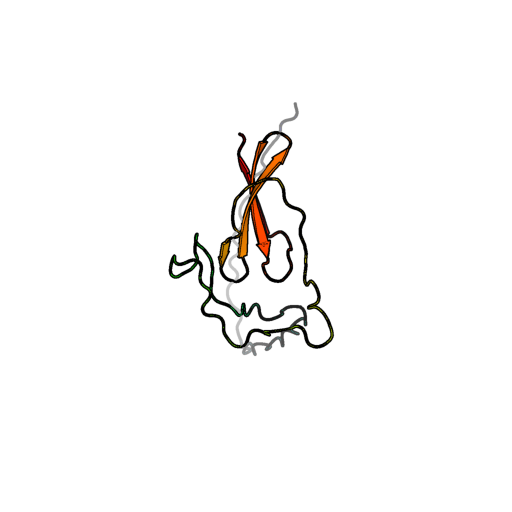54 -6.868 10.301 1.00 93.44 77 LEU A C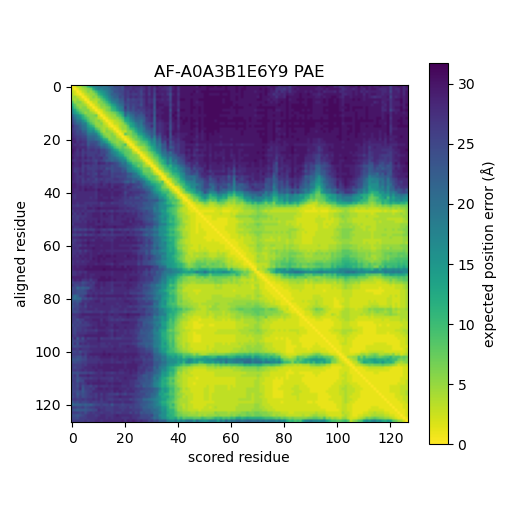A 1
ATOM 583 C C . LEU A 1 77 ? 1.609 -7.218 9.359 1.00 93.44 77 LEU A C 1
ATOM 585 O O . LEU A 1 77 ? 2.107 -8.341 9.367 1.00 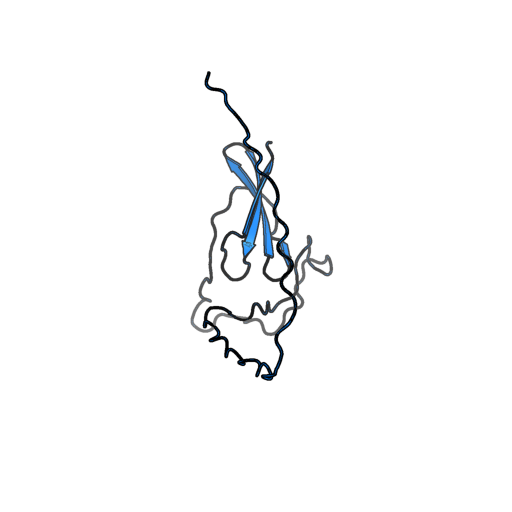93.44 77 LEU A O 1
ATOM 589 N N . TRP A 1 78 ? 2.041 -6.255 8.547 1.00 96.19 78 TRP A N 1
ATOM 590 C CA . TRP A 1 78 ? 3.208 -6.378 7.683 1.00 96.19 78 TRP A CA 1
ATOM 591 C C . TRP A 1 78 ? 3.696 -4.995 7.248 1.00 96.19 78 TRP A C 1
ATOM 593 O O . TRP A 1 78 ? 2.952 -4.016 7.251 1.00 96.19 78 TRP A O 1
ATOM 603 N N . GLN A 1 79 ? 4.963 -4.924 6.845 1.00 96.06 79 GLN A N 1
ATOM 604 C CA . GLN A 1 79 ? 5.574 -3.727 6.278 1.00 96.06 79 GLN A CA 1
ATOM 605 C C . GLN A 1 79 ? 6.505 -4.127 5.134 1.00 96.06 79 GLN A C 1
ATOM 607 O O . GLN A 1 79 ? 7.174 -5.161 5.186 1.00 96.06 79 GLN A O 1
ATOM 612 N N . LYS A 1 80 ? 6.567 -3.297 4.088 1.00 93.81 80 LYS A N 1
ATOM 613 C CA . LYS A 1 80 ? 7.423 -3.532 2.925 1.00 93.81 80 LYS A CA 1
ATOM 614 C C . LYS A 1 80 ? 8.224 -2.285 2.582 1.00 93.81 80 LYS A C 1
ATOM 616 O O . LYS A 1 80 ? 7.661 -1.220 2.354 1.00 93.81 80 LYS A O 1
ATOM 621 N N . LYS A 1 81 ? 9.546 -2.434 2.477 1.00 94.06 81 LYS A N 1
ATOM 622 C CA . LYS A 1 81 ? 10.400 -1.407 1.874 1.00 94.06 81 LYS A CA 1
ATOM 623 C C . LYS A 1 81 ? 10.194 -1.409 0.357 1.00 94.06 81 LYS A C 1
ATOM 625 O O . LYS A 1 81 ? 10.405 -2.435 -0.294 1.00 94.06 81 LYS A O 1
ATOM 630 N N . ILE A 1 82 ? 9.788 -0.269 -0.189 1.00 93.44 82 ILE A N 1
ATOM 631 C CA . ILE A 1 82 ? 9.610 -0.035 -1.628 1.00 93.44 82 ILE A CA 1
ATOM 632 C C . ILE A 1 82 ? 10.691 0.921 -2.157 1.00 93.44 82 ILE A C 1
ATOM 634 O O . ILE A 1 82 ? 11.549 1.372 -1.396 1.00 93.44 82 ILE A O 1
ATOM 638 N N . GLY A 1 83 ? 10.700 1.155 -3.471 1.00 93.44 83 GLY A N 1
ATOM 639 C CA . GLY A 1 83 ? 11.557 2.152 -4.109 1.00 93.44 83 GLY A CA 1
ATOM 640 C C . GLY A 1 83 ? 11.097 3.591 -3.850 1.00 93.44 83 GLY A C 1
ATOM 641 O O . GLY A 1 83 ? 10.355 3.859 -2.909 1.00 93.44 83 GLY A O 1
ATOM 642 N N . THR A 1 84 ? 11.532 4.529 -4.688 1.00 93.69 84 THR A N 1
ATOM 643 C CA . THR A 1 84 ? 11.121 5.940 -4.596 1.00 93.69 84 THR A CA 1
ATOM 644 C C . THR A 1 84 ? 9.917 6.225 -5.491 1.00 93.69 84 THR A C 1
ATOM 646 O O . THR A 1 84 ? 9.763 5.614 -6.541 1.00 93.69 84 THR A O 1
ATOM 649 N N . GLY A 1 85 ? 9.039 7.153 -5.116 1.00 90.62 85 GLY A N 1
ATOM 650 C CA . GLY A 1 85 ? 7.892 7.518 -5.951 1.00 90.62 85 GLY A CA 1
ATOM 651 C C . GLY A 1 85 ? 6.817 8.281 -5.188 1.00 90.62 85 GLY A C 1
ATOM 652 O O . GLY A 1 85 ? 6.896 8.420 -3.971 1.00 90.62 85 GLY A O 1
ATOM 653 N N . PHE A 1 86 ? 5.813 8.755 -5.925 1.00 88.06 86 PHE A N 1
ATOM 654 C CA . PHE A 1 86 ? 4.676 9.530 -5.405 1.00 88.06 86 PHE A CA 1
ATOM 655 C C . PHE A 1 86 ? 3.327 8.817 -5.613 1.00 88.06 86 PHE A C 1
ATOM 657 O O . PHE A 1 86 ? 2.270 9.430 -5.501 1.00 88.06 86 PHE A O 1
ATOM 664 N N . SER A 1 87 ? 3.351 7.531 -5.976 1.00 90.56 87 SER A N 1
ATOM 665 C CA . SER A 1 87 ? 2.140 6.757 -6.257 1.00 90.56 87 SER A CA 1
ATOM 666 C C . SER A 1 87 ? 1.435 6.348 -4.964 1.00 90.56 87 SER A C 1
ATOM 668 O O . SER A 1 87 ? 2.070 5.836 -4.041 1.00 90.56 87 SER A O 1
ATOM 670 N N . ALA A 1 88 ? 0.115 6.528 -4.923 1.00 92.19 88 ALA A N 1
ATOM 671 C CA . ALA A 1 88 ? -0.731 5.904 -3.914 1.00 92.19 88 ALA A CA 1
ATOM 672 C C . ALA A 1 88 ? -0.956 4.416 -4.259 1.00 92.19 88 ALA A C 1
ATOM 674 O O . ALA A 1 88 ? -1.148 4.090 -5.435 1.00 92.19 88 ALA A O 1
ATOM 675 N N . PRO A 1 89 ? -0.963 3.504 -3.270 1.00 94.31 89 PRO A N 1
ATOM 676 C CA . PRO A 1 89 ? -1.290 2.105 -3.516 1.00 94.31 89 PRO A CA 1
ATOM 677 C C . PRO A 1 89 ? -2.747 1.963 -3.974 1.00 94.31 89 PRO A C 1
ATOM 679 O O . PRO A 1 89 ? -3.636 2.642 -3.465 1.00 94.31 89 PRO A O 1
ATOM 682 N N . SER A 1 90 ? -2.991 1.056 -4.917 1.00 96.50 90 SER A N 1
ATOM 683 C CA . SER A 1 90 ? -4.334 0.695 -5.384 1.00 96.50 90 SER A CA 1
ATOM 684 C C . SER A 1 90 ? -4.691 -0.702 -4.897 1.00 96.50 90 SER A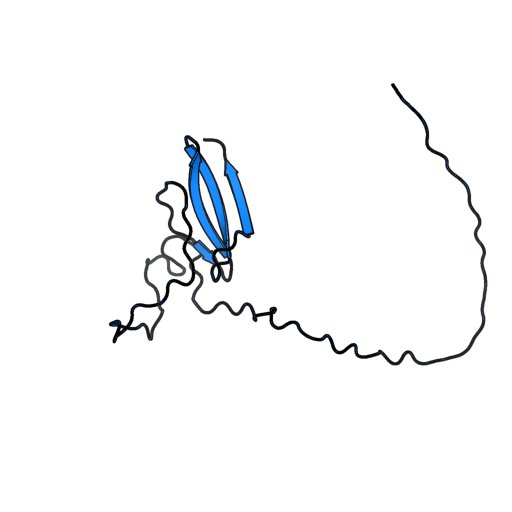 C 1
ATOM 686 O O . SER A 1 90 ? -3.888 -1.623 -5.054 1.00 96.50 90 SER A O 1
ATOM 688 N N . VAL A 1 91 ? -5.879 -0.875 -4.314 1.00 95.75 91 VAL A N 1
ATOM 689 C CA . VAL A 1 91 ? -6.303 -2.152 -3.718 1.00 95.75 91 VAL A CA 1
ATOM 690 C C . VAL A 1 91 ? -7.605 -2.653 -4.337 1.00 95.75 91 VAL A C 1
ATOM 692 O O . VAL A 1 91 ? -8.606 -1.938 -4.366 1.00 95.75 91 VAL A O 1
ATOM 695 N N . LEU A 1 92 ? -7.594 -3.897 -4.814 1.00 94.94 92 LEU A N 1
ATOM 696 C CA . LEU A 1 92 ? -8.760 -4.617 -5.325 1.00 94.94 92 LEU A CA 1
ATOM 697 C C . LEU A 1 92 ? -8.767 -6.027 -4.729 1.00 94.94 92 LEU A C 1
ATOM 699 O O . LEU A 1 92 ? -7.996 -6.897 -5.145 1.00 94.94 92 LEU A O 1
ATOM 703 N N . GLY A 1 93 ? -9.618 -6.254 -3.730 1.00 93.69 93 GLY A N 1
ATOM 704 C CA . GLY A 1 93 ? -9.624 -7.490 -2.957 1.00 93.69 93 GLY A CA 1
ATOM 705 C C . GLY A 1 93 ? -8.240 -7.791 -2.374 1.00 93.69 93 GLY A C 1
ATOM 706 O O . GLY A 1 93 ? -7.623 -6.978 -1.684 1.00 93.69 93 GLY A O 1
ATOM 707 N N . LYS A 1 94 ? -7.701 -8.964 -2.712 1.00 94.19 94 LYS A N 1
ATOM 708 C CA . LYS A 1 94 ? -6.369 -9.382 -2.260 1.00 94.19 94 LYS A CA 1
ATOM 709 C C . LYS A 1 94 ? -5.204 -8.705 -2.980 1.00 94.19 94 LYS A C 1
ATOM 711 O O . LYS A 1 94 ? -4.068 -8.932 -2.585 1.00 94.19 94 LYS A O 1
ATOM 716 N N . PHE A 1 95 ? -5.436 -7.939 -4.042 1.00 96.00 95 PHE A N 1
ATOM 717 C CA . PHE A 1 95 ? -4.366 -7.348 -4.841 1.00 96.00 95 PHE A CA 1
ATOM 718 C C . PHE A 1 95 ? -4.088 -5.922 -4.381 1.00 96.00 95 PHE A C 1
ATOM 720 O O . PHE A 1 95 ? -4.959 -5.065 -4.483 1.00 96.00 95 PHE A O 1
ATOM 727 N N . LEU A 1 96 ? -2.867 -5.661 -3.920 1.00 96.75 96 LEU A N 1
ATOM 728 C CA . LEU A 1 96 ? -2.331 -4.320 -3.707 1.00 96.75 96 LEU A CA 1
ATOM 729 C C . LEU A 1 96 ? -1.291 -4.049 -4.788 1.00 96.75 96 LEU A C 1
ATOM 731 O O . LEU A 1 96 ? -0.303 -4.773 -4.872 1.00 96.75 96 LEU A O 1
ATOM 735 N N . VAL A 1 97 ? -1.501 -3.022 -5.604 1.00 97.56 97 VAL A N 1
ATOM 736 C CA . VAL A 1 97 ? -0.598 -2.625 -6.689 1.00 97.56 97 VAL A CA 1
ATOM 737 C C . VAL A 1 97 ? 0.012 -1.266 -6.374 1.00 97.56 97 VAL A C 1
ATOM 739 O O . VAL A 1 97 ? -0.687 -0.353 -5.936 1.00 97.56 97 VAL A O 1
ATOM 742 N N . ILE A 1 98 ? 1.316 -1.124 -6.599 1.00 96.88 98 ILE A N 1
ATOM 743 C CA . ILE A 1 98 ? 2.030 0.139 -6.407 1.00 96.88 98 ILE A CA 1
ATOM 744 C C . ILE A 1 98 ? 3.076 0.355 -7.496 1.00 96.88 98 ILE A C 1
ATOM 746 O O . ILE A 1 98 ? 3.813 -0.561 -7.865 1.00 96.88 98 ILE A O 1
ATOM 750 N N . HIS A 1 99 ? 3.153 1.594 -7.976 1.00 96.06 99 HIS A N 1
ATOM 751 C CA . HIS A 1 99 ? 4.178 2.050 -8.902 1.00 96.06 99 HIS A CA 1
ATOM 752 C C . HIS A 1 99 ? 5.285 2.809 -8.156 1.00 96.06 99 HIS A C 1
ATOM 754 O O . HIS A 1 99 ? 5.010 3.722 -7.378 1.00 96.06 99 HIS A O 1
ATOM 760 N N . HIS A 1 100 ? 6.544 2.439 -8.371 1.00 95.75 100 HIS A N 1
ATOM 761 C CA . HIS A 1 100 ? 7.709 3.074 -7.747 1.00 95.75 100 HIS A CA 1
ATOM 762 C C . HIS A 1 100 ? 8.968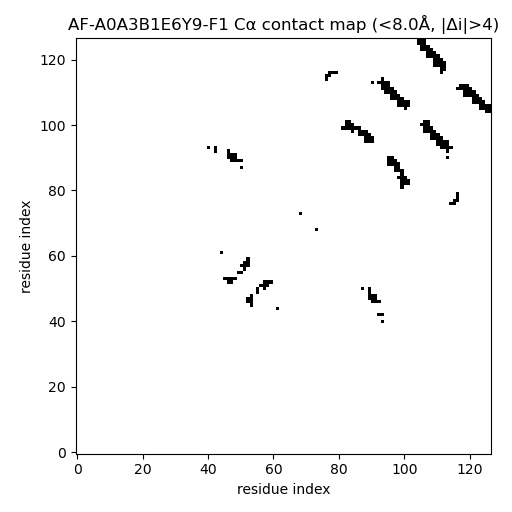 2.827 -8.583 1.00 95.75 100 HIS A C 1
ATOM 764 O O . HIS A 1 100 ? 8.982 1.991 -9.476 1.00 95.75 100 HIS A O 1
ATOM 770 N N . ARG A 1 101 ? 10.053 3.535 -8.281 1.00 94.88 101 ARG A N 1
ATOM 771 C CA . ARG A 1 101 ? 11.331 3.462 -8.989 1.00 94.88 101 ARG A CA 1
ATOM 772 C C . ARG A 1 101 ? 12.370 2.708 -8.182 1.00 94.88 101 ARG A C 1
ATOM 774 O O . ARG A 1 101 ? 12.581 2.986 -6.999 1.00 94.88 101 ARG A O 1
ATOM 781 N N . ARG A 1 102 ? 13.098 1.804 -8.834 1.00 90.69 102 ARG A N 1
ATOM 782 C CA . ARG A 1 102 ? 14.283 1.131 -8.272 1.00 90.69 102 ARG A CA 1
ATOM 783 C C . ARG A 1 102 ? 15.481 1.320 -9.199 1.00 90.69 102 ARG A C 1
ATOM 785 O O . ARG A 1 102 ? 15.314 1.521 -10.390 1.00 90.69 102 ARG A O 1
ATOM 792 N N . ASN A 1 103 ? 16.695 1.200 -8.659 1.00 81.38 103 ASN A N 1
ATOM 793 C CA . ASN A 1 103 ? 17.945 1.059 -9.423 1.00 81.38 103 ASN A CA 1
ATOM 794 C C . ASN A 1 103 ? 18.130 2.068 -10.576 1.00 81.38 103 ASN A C 1
ATOM 796 O O . ASN A 1 103 ? 17.833 1.758 -11.725 1.00 81.38 103 ASN A O 1
ATOM 800 N N . LYS A 1 104 ? 18.690 3.248 -10.286 1.00 80.81 104 LYS A N 1
ATOM 801 C CA . LYS A 1 104 ? 19.004 4.289 -11.290 1.00 80.81 104 LYS A CA 1
ATOM 802 C C . LYS A 1 104 ? 17.814 4.785 -12.138 1.00 80.81 104 LYS A C 1
ATOM 804 O O . LYS A 1 104 ? 18.050 5.412 -13.159 1.00 80.81 104 LYS A O 1
ATOM 809 N N . GLY A 1 105 ? 16.570 4.568 -11.703 1.00 78.88 105 GLY A N 1
ATOM 810 C CA . GLY A 1 105 ? 15.387 5.196 -12.309 1.00 78.88 105 GLY A CA 1
ATOM 811 C C . GLY A 1 105 ? 14.384 4.250 -12.964 1.00 78.88 105 GLY A C 1
ATOM 812 O O . GLY A 1 105 ? 13.323 4.726 -13.345 1.00 78.88 105 GLY A O 1
ATOM 813 N N . ASN A 1 106 ? 14.652 2.939 -13.024 1.00 91.00 106 ASN A N 1
ATOM 814 C CA . ASN A 1 106 ? 13.711 1.981 -13.614 1.00 91.00 106 ASN A CA 1
ATOM 815 C C . ASN A 1 106 ? 12.344 2.047 -12.920 1.00 91.00 106 ASN A C 1
ATOM 817 O O . ASN A 1 106 ? 12.262 1.904 -11.695 1.00 91.00 106 ASN A O 1
ATOM 821 N N . GLU A 1 107 ? 11.292 2.206 -13.717 1.00 94.75 107 GLU A N 1
ATOM 822 C CA . GLU A 1 107 ? 9.902 2.253 -13.269 1.00 94.75 107 GLU A CA 1
ATOM 823 C C . GLU A 1 107 ? 9.410 0.825 -13.013 1.00 94.75 107 GLU A C 1
ATOM 825 O O . GLU A 1 107 ? 9.501 -0.044 -13.878 1.00 94.75 107 GLU A O 1
ATOM 830 N N . ILE A 1 108 ? 8.905 0.557 -11.815 1.00 96.06 108 ILE A N 1
ATOM 831 C CA . ILE A 1 108 ? 8.465 -0.763 -11.367 1.00 96.06 108 ILE A CA 1
ATOM 832 C C . ILE A 1 108 ? 7.002 -0.683 -10.945 1.00 96.06 108 ILE A C 1
ATOM 834 O O . ILE A 1 108 ? 6.616 0.170 -10.149 1.00 96.06 108 ILE A O 1
ATOM 838 N N . VAL A 1 109 ? 6.201 -1.630 -11.420 1.00 96.94 109 VAL A N 1
ATOM 839 C CA . VAL A 1 109 ? 4.856 -1.903 -10.915 1.00 96.94 109 VAL A CA 1
ATOM 840 C C . VAL A 1 109 ? 4.913 -3.225 -10.159 1.00 96.94 109 VAL A C 1
ATOM 842 O O . VAL A 1 109 ? 5.111 -4.280 -10.760 1.00 96.94 109 VAL A O 1
ATOM 845 N N . ASP A 1 110 ? 4.764 -3.172 -8.839 1.00 97.44 110 ASP A N 1
ATOM 846 C CA . ASP A 1 110 ? 4.702 -4.366 -7.996 1.00 97.44 110 ASP A CA 1
ATOM 847 C C . ASP A 1 110 ? 3.263 -4.644 -7.563 1.00 97.44 110 ASP A C 1
ATOM 849 O O . ASP A 1 110 ? 2.519 -3.721 -7.225 1.00 97.44 110 ASP A O 1
ATOM 853 N N . CYS A 1 111 ? 2.911 -5.927 -7.490 1.00 98.19 111 CYS A N 1
ATOM 854 C CA . CYS A 1 111 ? 1.688 -6.400 -6.864 1.00 98.19 111 CYS A CA 1
ATOM 855 C C . CYS A 1 111 ? 1.986 -7.314 -5.679 1.00 98.19 111 CYS A C 1
ATOM 857 O O . CYS A 1 111 ? 2.787 -8.249 -5.769 1.00 98.19 111 CYS A O 1
ATOM 859 N N . PHE A 1 112 ? 1.290 -7.065 -4.577 1.00 97.50 112 PHE A N 1
ATOM 860 C CA . PHE A 1 112 ? 1.372 -7.811 -3.334 1.00 97.50 112 PHE A CA 1
ATOM 861 C C . PHE A 1 112 ? -0.007 -8.318 -2.919 1.00 97.50 112 PHE A C 1
ATOM 863 O O . PHE A 1 112 ? -1.036 -7.746 -3.275 1.00 97.50 112 PHE A O 1
ATOM 870 N N . ASN A 1 113 ? -0.021 -9.374 -2.113 1.00 95.94 113 ASN A N 1
ATOM 871 C CA . ASN A 1 113 ? -1.205 -9.769 -1.374 1.00 95.94 113 ASN A CA 1
ATOM 872 C C . ASN A 1 113 ? -1.485 -8.721 -0.280 1.00 95.94 113 ASN A C 1
ATOM 874 O O . ASN A 1 113 ? -0.631 -8.499 0.577 1.00 95.94 113 ASN A O 1
ATOM 878 N N . SER A 1 114 ? -2.656 -8.084 -0.300 1.00 94.44 114 SER A N 1
ATOM 879 C CA . SER A 1 114 ? -3.002 -6.948 0.569 1.00 94.44 114 SER A CA 1
ATOM 880 C C . SER A 1 114 ? -3.010 -7.296 2.062 1.00 94.44 114 SER A C 1
ATOM 882 O O . SER A 1 114 ? -2.630 -6.470 2.888 1.00 94.44 114 SER A O 1
ATOM 884 N N . ALA A 1 115 ? -3.367 -8.531 2.423 1.00 93.19 115 ALA A N 1
ATOM 885 C CA . ALA A 1 115 ? -3.421 -8.976 3.815 1.00 93.19 115 ALA A CA 1
ATOM 886 C C . ALA A 1 115 ? -2.050 -9.387 4.379 1.00 93.19 115 ALA A C 1
ATOM 888 O O . ALA A 1 115 ? -1.834 -9.307 5.585 1.00 93.19 115 ALA A O 1
ATOM 889 N N . THR A 1 116 ? -1.120 -9.837 3.529 1.00 94.69 116 THR A N 1
ATOM 890 C CA . THR A 1 116 ? 0.143 -10.462 3.980 1.00 94.69 116 THR A CA 1
ATOM 891 C C . THR A 1 116 ? 1.414 -9.755 3.510 1.00 94.69 116 THR A C 1
ATOM 893 O O . THR A 1 116 ? 2.501 -10.089 3.976 1.00 94.69 116 THR A O 1
ATOM 896 N N . GLY A 1 117 ? 1.325 -8.845 2.538 1.00 95.62 117 GLY A N 1
ATOM 897 C CA . GLY A 1 117 ? 2.478 -8.191 1.912 1.00 95.62 117 GLY A CA 1
ATOM 898 C C . GLY A 1 117 ? 3.343 -9.115 1.042 1.00 95.62 117 GLY A C 1
ATOM 899 O O . GLY A 1 117 ? 4.406 -8.704 0.563 1.00 95.62 117 GLY A O 1
ATOM 900 N N . LYS A 1 118 ? 2.926 -10.372 0.825 1.00 96.69 118 LYS A N 1
ATOM 901 C CA . LYS A 1 118 ? 3.657 -11.330 -0.019 1.00 96.69 118 LYS A CA 1
ATOM 902 C C . LYS A 1 118 ? 3.606 -10.892 -1.488 1.00 96.69 118 LYS A C 1
ATOM 904 O O . LYS A 1 118 ? 2.533 -10.512 -1.950 1.00 96.69 118 LYS A O 1
ATOM 909 N N . PRO A 1 119 ? 4.724 -10.942 -2.232 1.00 96.81 119 PRO A N 1
ATOM 910 C CA . PRO A 1 119 ? 4.725 -10.585 -3.648 1.00 96.81 119 PRO A CA 1
ATOM 911 C C . PRO A 1 119 ? 3.858 -11.559 -4.451 1.00 96.81 119 PRO A C 1
ATOM 913 O O . PRO A 1 119 ? 3.903 -12.765 -4.217 1.00 96.81 119 PRO A O 1
ATOM 916 N N . ILE A 1 120 ? 3.091 -11.022 -5.397 1.00 97.88 120 ILE A N 1
ATOM 917 C CA . ILE A 1 120 ? 2.308 -11.793 -6.367 1.00 97.88 120 ILE A CA 1
ATOM 918 C C . ILE A 1 120 ? 2.989 -11.711 -7.733 1.00 97.88 120 ILE A C 1
ATOM 920 O O . ILE A 1 120 ? 3.313 -12.737 -8.322 1.00 97.88 120 ILE A O 1
ATOM 924 N N . TRP A 1 121 ? 3.248 -10.498 -8.221 1.00 98.31 121 TRP A N 1
ATOM 925 C CA . TRP A 1 121 ? 3.974 -10.267 -9.468 1.00 98.31 121 TRP A CA 1
ATOM 926 C C . TRP A 1 121 ? 4.699 -8.921 -9.437 1.00 98.31 121 TRP A C 1
ATOM 928 O O . TRP A 1 121 ? 4.445 -8.076 -8.579 1.00 98.31 121 TRP A O 1
ATOM 938 N N . SER A 1 122 ? 5.624 -8.737 -10.374 1.00 96.88 122 SER A N 1
ATOM 939 C CA . SER A 1 122 ? 6.374 -7.499 -10.574 1.00 96.88 122 SER A CA 1
ATOM 940 C C . SER A 1 122 ? 6.602 -7.293 -12.064 1.00 96.88 122 SER A C 1
ATOM 942 O O . SER A 1 122 ? 6.873 -8.256 -12.783 1.00 96.88 122 SER A O 1
ATOM 944 N N . TYR A 1 123 ? 6.497 -6.052 -12.520 1.00 96.62 123 TYR A N 1
ATOM 945 C CA . TYR A 1 123 ? 6.814 -5.669 -13.886 1.00 96.62 123 TYR A CA 1
ATOM 946 C C . TYR A 1 123 ? 7.692 -4.420 -13.886 1.00 96.62 123 TYR A C 1
ATOM 948 O O . TYR A 1 123 ? 7.437 -3.483 -13.134 1.00 96.62 123 TYR A O 1
ATOM 956 N N . GLY A 1 124 ? 8.722 -4.403 -14.731 1.00 94.94 124 GLY A N 1
ATOM 957 C CA . GLY A 1 124 ? 9.662 -3.291 -14.828 1.00 94.94 124 GLY A CA 1
ATOM 958 C C . GLY A 1 124 ? 9.726 -2.699 -16.230 1.00 94.94 124 GLY A C 1
ATOM 959 O O . GLY A 1 124 ? 9.808 -3.430 -17.216 1.00 94.94 124 GLY A O 1
ATOM 960 N N . TYR A 1 125 ? 9.757 -1.374 -16.299 1.00 91.69 125 TYR A N 1
ATOM 961 C CA . TYR A 1 125 ? 10.053 -0.602 -17.495 1.00 91.69 125 TYR A CA 1
ATOM 962 C C . TYR A 1 125 ? 11.417 0.069 -17.340 1.00 91.69 125 TYR A C 1
ATOM 964 O O . TYR A 1 125 ? 11.793 0.540 -16.262 1.00 91.69 125 TYR A O 1
ATOM 972 N N . LYS A 1 126 ? 12.170 0.107 -18.439 1.00 85.94 126 LYS A N 1
ATOM 973 C CA . LYS A 1 126 ? 13.380 0.924 -18.512 1.00 85.94 126 LYS A CA 1
ATOM 974 C C . LYS A 1 126 ? 12.952 2.382 -18.658 1.00 85.94 126 LYS A C 1
ATOM 976 O O . LYS A 1 126 ? 12.119 2.672 -19.514 1.00 85.94 126 LYS A O 1
ATOM 981 N N . SER A 1 127 ? 13.503 3.241 -17.808 1.00 67.62 127 SER A N 1
ATOM 982 C CA . SER A 1 127 ? 13.409 4.700 -17.921 1.00 67.62 127 SER A CA 1
ATOM 983 C C . SER A 1 127 ? 14.425 5.234 -18.918 1.00 67.62 127 SER A C 1
ATOM 985 O O . SER A 1 127 ? 15.569 4.720 -18.864 1.00 67.62 127 SER A O 1
#

Secondary structure (DSSP, 8-state):
-----------------------------------TT-------S--B-STTTTTTSS-----S--SS-SSSPPPP-------B--PPPEEETTEEEEEEEETTTEEEEEEEETTT--EEEEEEE--

Solvent-accessible surface area (backbone atoms only — not comparable to full-atom values): 8858 Å² total; per-residue (Å²): 141,86,87,89,81,92,83,89,78,85,88,82,90,80,90,82,82,86,84,84,81,88,76,84,81,75,77,77,79,73,78,73,80,80,61,90,80,72,64,76,86,74,65,84,75,82,55,29,68,47,81,40,30,82,84,58,74,65,71,80,87,82,74,91,70,80,91,65,73,88,86,60,78,83,77,82,84,66,86,78,94,75,60,52,74,88,60,72,72,26,28,51,68,57,41,28,36,39,53,31,26,44,84,100,56,26,41,31,44,40,30,22,32,58,87,67,65,47,78,74,51,74,48,76,45,87,110

Radius of gyration: 28.02 Å; Cα contacts (8 Å, |Δi|>4): 130; chains: 1; bounding box: 50×71×63 Å

Organism: NCBI:txid652676

Nearest PDB structures (foldseek):
  7cqy-assembly1_A  TM=8.330E-01  e=7.027E-02  Acidithiobacillus ferrooxidans
  7cqy-assembly3_E  TM=7.997E-01  e=1.003E-01  Acidithiobacillus ferrooxidans
  6l8a-assembly2_D  TM=7.904E-01  e=1.350E-01  Acidithiobacillus ferrooxidans
  2gop-assembly1_B  TM=7.352E-01  e=1.078E+00  Pyrococcus furiosus
  4nlm-assembly1_A  TM=6.493E-01  e=2.788E+00  Listeria monocytogenes EGD-e

Foldseek 3Di:
DDDDDDDDDDDDDDDDDDDDDDDDPPPPPPPPPDDPVPPPLPQPAAFQQDDLRPVVPVDGPDDPDDPDDPPDDDDDQDDDDDAADDWDWGGDRQWTWTWHADDPGKIKIWIAGPRRRHTDDMDIDDD

pLDDT: mean 75.75, std 23.4, range [29.22, 98.31]